Protein AF-A0A0Q4WTF7-F1 (afdb_monomer_lite)

Radius of gyration: 23.77 Å; chains: 1; bounding box: 65×45×71 Å

pLDDT: mean 79.52, std 13.63, range [39.44, 95.31]

Sequence (144 aa):
MGRSDRESPHRRVERVPFQRVLRAHLHGLDALRTRGLLWQSLVHLLLRAGVQRPQGRPYSADYLRVCANRLQFAPVDGRISAPALPWRWDGGPAQILSRATDQTGYVQPARATLVSVRGTQSFYHNNAMFGWAVAADGGVSHAG

Foldseek 3Di:
DDDDDPPDPPPPPPDDPPLVVCLVCLVVVVVVVVVPDALVNVQVVCVVVVNDDPVSHTDDSVRSVQSSLCSVQPDDPPDDRDHDDDDDDPLAKDKDKDWDADPVRDIQAAPVVCCVVPNPPCPDPNSHIWMWIQHSVRDIDTDD

Secondary structure (DSSP, 8-state):
-----------------HHHHHHHHHHHHHHHHHTT--HHHHHHHHHHTT---TTSPPPPHHHHHHHHHHHHT---TTS-----------SS-EEEE---B-TT-PBPPPHHHHHHHH-S---SS-----EEEE-TTS-EEEE-

Structure (mmCIF, N/CA/C/O backbone):
data_AF-A0A0Q4WTF7-F1
#
_entry.id   AF-A0A0Q4WTF7-F1
#
loop_
_atom_site.group_PDB
_atom_site.id
_atom_site.type_symbol
_atom_site.label_atom_id
_atom_site.label_alt_id
_atom_site.label_comp_id
_atom_site.label_asym_id
_atom_site.label_entity_id
_atom_site.label_seq_id
_atom_site.pdbx_PDB_ins_code
_atom_site.Cartn_x
_atom_site.Cartn_y
_atom_site.Cartn_z
_atom_site.occupancy
_atom_site.B_iso_or_equiv
_atom_site.auth_seq_id
_atom_site.auth_comp_id
_atom_site.auth_asym_id
_atom_site.auth_atom_id
_atom_site.pdbx_PDB_model_num
ATOM 1 N N . MET A 1 1 ? 43.667 -30.554 -45.332 1.00 40.78 1 MET A N 1
ATOM 2 C CA . MET A 1 1 ? 44.036 -29.205 -44.849 1.00 40.78 1 MET A CA 1
ATOM 3 C C . M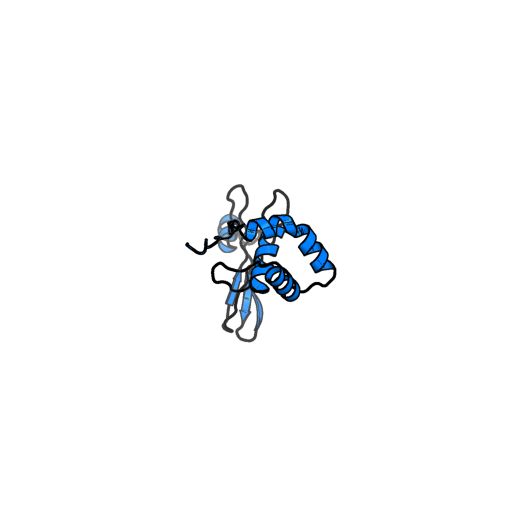ET A 1 1 ? 42.761 -28.546 -44.330 1.00 40.78 1 MET A C 1
ATOM 5 O O . MET A 1 1 ? 41.919 -28.158 -45.130 1.00 40.78 1 MET A O 1
ATOM 9 N N . GLY A 1 2 ? 42.533 -28.606 -43.015 1.00 39.44 2 GLY A N 1
ATOM 10 C CA . GLY A 1 2 ? 41.254 -28.261 -42.383 1.00 39.44 2 GLY A CA 1
ATOM 11 C C . GLY A 1 2 ? 40.983 -26.758 -42.363 1.00 39.44 2 GLY A C 1
ATOM 12 O O . GLY A 1 2 ? 41.886 -25.962 -42.108 1.00 39.44 2 GLY A O 1
ATOM 13 N N . ARG A 1 3 ? 39.731 -26.371 -42.623 1.00 42.38 3 ARG A N 1
ATOM 14 C CA . ARG A 1 3 ? 39.241 -25.029 -42.302 1.00 42.38 3 ARG A CA 1
ATOM 15 C C . ARG A 1 3 ? 39.134 -24.948 -40.781 1.00 42.38 3 ARG A C 1
ATOM 17 O O . ARG A 1 3 ? 38.364 -25.680 -40.177 1.00 42.38 3 ARG A O 1
ATOM 24 N N . SER A 1 4 ? 39.980 -24.118 -40.183 1.00 41.81 4 SER A N 1
ATOM 25 C CA . SER A 1 4 ? 39.921 -23.776 -38.766 1.00 41.81 4 SER A CA 1
ATOM 26 C C . SER A 1 4 ? 38.669 -22.934 -38.534 1.00 41.81 4 SER A C 1
ATOM 28 O O . SER A 1 4 ? 38.632 -21.755 -38.893 1.00 41.81 4 SER A O 1
ATOM 30 N N . ASP A 1 5 ? 37.650 -23.568 -37.959 1.00 41.66 5 ASP A N 1
ATOM 31 C CA . ASP A 1 5 ? 36.542 -22.891 -37.299 1.00 41.66 5 ASP A CA 1
ATOM 32 C C . ASP A 1 5 ? 37.124 -22.041 -36.168 1.00 41.66 5 ASP A C 1
ATOM 34 O O . ASP A 1 5 ? 37.563 -22.540 -35.132 1.00 41.66 5 ASP A O 1
ATOM 38 N N . ARG A 1 6 ? 37.193 -20.727 -36.394 1.00 43.00 6 ARG A N 1
ATOM 39 C CA . ARG A 1 6 ? 37.470 -19.768 -35.328 1.00 43.00 6 ARG A CA 1
ATOM 40 C C . ARG A 1 6 ? 36.184 -19.586 -34.531 1.00 43.00 6 ARG A C 1
ATOM 42 O O . ARG A 1 6 ? 35.386 -18.698 -34.831 1.00 43.00 6 ARG A O 1
ATOM 49 N N . GLU A 1 7 ? 35.991 -20.427 -33.520 1.00 41.34 7 GLU A N 1
ATOM 50 C CA . GLU A 1 7 ? 35.057 -20.139 -32.433 1.00 41.34 7 GLU A CA 1
ATOM 51 C C . GLU A 1 7 ? 35.399 -18.763 -31.850 1.00 41.34 7 GLU A C 1
ATOM 53 O O . GLU A 1 7 ? 36.478 -18.525 -31.304 1.00 41.34 7 GLU A O 1
ATOM 58 N N . SER A 1 8 ? 34.479 -17.820 -32.030 1.00 44.12 8 SER A N 1
ATOM 59 C CA . SER A 1 8 ? 34.572 -16.498 -31.425 1.00 44.12 8 SER A CA 1
ATOM 60 C C . SER A 1 8 ? 34.241 -16.624 -29.935 1.00 44.12 8 SER A C 1
ATOM 62 O O . SER A 1 8 ? 33.224 -17.236 -29.601 1.00 44.12 8 SER A O 1
ATOM 64 N N . PRO A 1 9 ? 35.035 -16.049 -29.013 1.00 43.69 9 PRO A N 1
ATOM 65 C CA . PRO A 1 9 ? 34.753 -16.160 -27.594 1.00 43.69 9 PRO A CA 1
ATOM 66 C C . PRO A 1 9 ? 33.541 -15.282 -27.287 1.00 43.69 9 PRO A C 1
ATOM 68 O O . PRO A 1 9 ? 33.642 -14.062 -27.142 1.00 43.69 9 PRO A O 1
ATOM 71 N N . HIS A 1 10 ? 32.364 -15.898 -27.202 1.00 45.47 10 HIS A N 1
ATOM 72 C CA . HIS A 1 10 ? 31.191 -15.252 -26.639 1.00 45.47 10 HIS A CA 1
ATOM 73 C C . HIS A 1 10 ? 31.531 -14.858 -25.200 1.00 45.47 10 HIS A C 1
ATOM 75 O O . HIS A 1 10 ? 31.529 -15.693 -24.295 1.00 45.47 10 HIS A O 1
ATOM 81 N N . ARG A 1 11 ? 31.863 -13.577 -24.988 1.00 47.72 11 ARG A N 1
ATOM 82 C CA . ARG A 1 11 ? 31.984 -12.968 -23.661 1.00 47.72 11 ARG A CA 1
ATOM 83 C C . ARG A 1 11 ? 30.722 -13.350 -22.902 1.00 47.72 11 ARG A C 1
ATOM 85 O O . ARG A 1 11 ? 29.636 -12.902 -23.263 1.00 47.72 11 ARG A O 1
ATOM 92 N N . ARG A 1 12 ? 30.851 -14.225 -21.904 1.00 42.88 12 ARG A N 1
ATOM 93 C CA . ARG A 1 12 ? 29.735 -14.661 -21.065 1.00 42.88 12 ARG A CA 1
ATOM 94 C C . ARG A 1 12 ? 29.203 -13.415 -20.366 1.00 42.88 12 ARG A C 1
ATOM 96 O O . ARG A 1 12 ? 29.781 -12.968 -19.381 1.00 42.88 12 ARG A O 1
ATOM 103 N N . VAL A 1 13 ? 28.170 -12.796 -20.935 1.00 58.00 13 VAL A N 1
ATOM 104 C CA . VAL A 1 13 ? 27.524 -11.627 -20.340 1.00 58.00 13 VAL A CA 1
ATOM 105 C C . VAL A 1 13 ? 26.889 -12.125 -19.054 1.00 58.00 13 VAL A C 1
ATOM 107 O O . VAL A 1 13 ? 25.895 -12.855 -19.075 1.00 58.00 13 VAL A O 1
ATOM 110 N N . GLU A 1 14 ? 27.525 -11.806 -17.932 1.00 65.50 14 GLU A N 1
ATOM 111 C CA . GLU A 1 14 ? 27.002 -12.130 -16.619 1.00 65.50 14 GLU A CA 1
ATOM 112 C C . GLU A 1 14 ? 25.636 -11.455 -16.479 1.00 65.50 14 GLU A C 1
ATOM 114 O O . GLU A 1 14 ? 25.489 -10.241 -16.648 1.00 65.50 14 GLU A O 1
ATOM 119 N N . ARG A 1 15 ? 24.597 -12.258 -16.238 1.00 67.00 15 ARG A N 1
ATOM 120 C CA . ARG A 1 15 ? 23.244 -11.735 -16.064 1.00 67.00 15 ARG A CA 1
ATOM 121 C C . ARG A 1 15 ? 23.182 -11.007 -14.726 1.00 67.00 15 ARG A C 1
ATOM 123 O O . ARG A 1 15 ? 23.072 -11.638 -13.680 1.00 67.00 15 ARG A O 1
ATOM 130 N N . VAL A 1 16 ? 23.223 -9.678 -14.757 1.00 72.69 16 VAL A N 1
ATOM 131 C CA . VAL A 1 16 ? 23.040 -8.859 -13.555 1.00 72.69 16 VAL A CA 1
ATOM 132 C C . VAL A 1 16 ? 21.571 -8.935 -13.109 1.00 72.69 16 VAL A C 1
ATOM 134 O O . VAL A 1 16 ? 20.675 -8.710 -13.930 1.00 72.69 16 VAL A O 1
ATOM 137 N N . PRO A 1 17 ? 21.277 -9.218 -11.825 1.00 78.38 17 PRO A N 1
ATOM 138 C CA . PRO A 1 17 ? 19.907 -9.235 -11.326 1.00 78.38 17 PRO A CA 1
ATOM 139 C C . PRO A 1 17 ? 19.208 -7.892 -11.543 1.00 78.38 17 PRO A C 1
ATOM 141 O O . PRO A 1 17 ? 19.715 -6.839 -11.153 1.00 78.38 17 PRO A O 1
ATOM 144 N N . PHE A 1 18 ? 18.002 -7.934 -12.107 1.00 71.50 18 PHE A N 1
ATOM 145 C CA . PHE A 1 18 ? 17.229 -6.743 -12.466 1.00 71.50 18 PHE A CA 1
ATOM 146 C C . PHE A 1 18 ? 17.044 -5.758 -11.294 1.00 71.50 18 PHE A C 1
ATOM 148 O O . PHE A 1 18 ? 17.175 -4.549 -11.469 1.00 71.50 18 PHE A O 1
ATOM 155 N N . GLN A 1 19 ? 16.834 -6.260 -10.072 1.00 70.69 19 GLN A N 1
ATOM 156 C CA . GLN A 1 19 ? 16.710 -5.417 -8.875 1.00 70.69 19 GLN A CA 1
ATOM 157 C C . GLN A 1 19 ? 17.989 -4.640 -8.536 1.00 70.69 19 GLN A C 1
ATOM 159 O O . GLN A 1 19 ? 17.905 -3.521 -8.033 1.00 70.69 19 GLN A O 1
ATOM 164 N N . ARG A 1 20 ? 19.169 -5.208 -8.819 1.00 74.19 20 ARG A N 1
ATOM 165 C CA . ARG A 1 20 ? 20.461 -4.549 -8.585 1.00 74.19 20 ARG A CA 1
ATOM 166 C C . ARG A 1 20 ? 20.647 -3.374 -9.542 1.00 74.19 20 ARG A C 1
ATOM 168 O O . ARG A 1 20 ? 21.044 -2.299 -9.104 1.00 74.19 20 ARG A O 1
ATOM 175 N N . VAL A 1 21 ? 20.284 -3.566 -10.812 1.00 73.69 21 VAL A N 1
ATOM 176 C CA . VAL A 1 21 ? 20.280 -2.504 -11.833 1.00 73.69 21 VAL A CA 1
ATOM 177 C C . VAL A 1 21 ? 19.283 -1.411 -11.457 1.00 73.69 21 VAL A C 1
ATOM 179 O O . VAL A 1 21 ? 19.633 -0.236 -11.426 1.00 73.69 21 VAL A O 1
ATOM 182 N N . LEU A 1 22 ? 18.053 -1.789 -11.097 1.00 76.12 22 LEU A N 1
ATOM 183 C CA . LEU A 1 22 ? 17.018 -0.825 -10.735 1.00 76.12 22 LEU A CA 1
ATOM 184 C C . LEU A 1 22 ? 17.431 0.025 -9.527 1.00 76.12 22 LEU A C 1
ATOM 186 O O . LEU A 1 22 ? 17.262 1.239 -9.556 1.00 76.12 22 LEU A O 1
ATOM 190 N N . ARG A 1 23 ? 18.040 -0.590 -8.503 1.00 76.25 23 ARG A N 1
ATOM 191 C CA . ARG A 1 23 ? 18.537 0.123 -7.319 1.00 76.25 23 ARG A CA 1
ATOM 192 C C . ARG A 1 23 ? 19.604 1.161 -7.664 1.00 76.25 23 ARG A C 1
ATOM 194 O O . ARG A 1 23 ? 19.525 2.282 -7.178 1.00 76.25 23 ARG A O 1
ATOM 201 N N . ALA A 1 24 ? 20.568 0.799 -8.509 1.00 74.56 24 ALA A N 1
ATOM 202 C CA . ALA A 1 24 ? 21.656 1.693 -8.905 1.00 74.56 24 ALA A CA 1
ATOM 203 C C . ALA A 1 24 ? 21.172 2.923 -9.696 1.00 74.56 24 ALA A C 1
ATOM 205 O O . ALA A 1 24 ? 21.834 3.956 -9.691 1.00 74.56 24 ALA A O 1
ATOM 206 N N . HIS A 1 25 ? 20.014 2.827 -10.358 1.00 72.12 25 HIS A N 1
ATOM 207 C CA . HIS A 1 25 ? 19.505 3.866 -11.255 1.00 72.12 25 HIS A CA 1
ATOM 208 C C . HIS A 1 25 ? 18.217 4.550 -10.774 1.00 72.12 25 HIS A C 1
ATOM 210 O O . HIS A 1 25 ? 17.685 5.393 -11.495 1.00 72.12 25 HIS A O 1
ATOM 216 N N . LEU A 1 26 ? 17.727 4.243 -9.567 1.00 74.19 26 LEU A N 1
ATOM 217 C CA . LEU A 1 26 ? 16.489 4.807 -9.003 1.00 74.19 26 LEU A CA 1
ATOM 218 C C . LEU A 1 26 ? 16.425 6.329 -9.079 1.00 74.19 26 LEU A C 1
ATOM 220 O O . LEU A 1 26 ? 15.428 6.858 -9.551 1.00 74.19 26 LEU A O 1
ATOM 224 N N . HIS A 1 27 ? 17.489 7.026 -8.673 1.00 74.56 27 HIS A N 1
ATOM 225 C CA . HIS A 1 27 ? 17.519 8.491 -8.680 1.00 74.56 27 HIS A CA 1
ATOM 226 C C . HIS A 1 27 ? 17.390 9.077 -10.092 1.00 74.56 27 HIS A C 1
ATOM 228 O O . HIS A 1 27 ? 16.658 10.041 -10.301 1.00 74.56 27 HIS A O 1
ATOM 234 N N . GLY A 1 28 ? 18.058 8.473 -11.078 1.00 76.56 28 GLY A N 1
ATOM 235 C CA . GLY A 1 28 ? 17.946 8.895 -12.475 1.00 76.56 28 GLY A CA 1
ATOM 236 C C . GLY A 1 28 ? 16.565 8.597 -13.059 1.00 76.56 28 GLY A C 1
ATOM 237 O O . GLY A 1 28 ? 16.006 9.417 -13.785 1.00 76.56 28 GLY A O 1
ATOM 238 N N . LEU A 1 29 ? 15.984 7.447 -12.709 1.00 75.69 29 LEU A N 1
ATOM 239 C CA . LEU A 1 29 ? 14.633 7.075 -13.123 1.00 75.69 29 LEU A CA 1
ATOM 240 C C . LEU A 1 29 ? 13.589 8.023 -12.528 1.00 75.69 29 LEU A C 1
ATOM 242 O O . LEU A 1 29 ? 12.735 8.503 -13.265 1.00 75.69 29 LEU A O 1
ATOM 246 N N . ASP 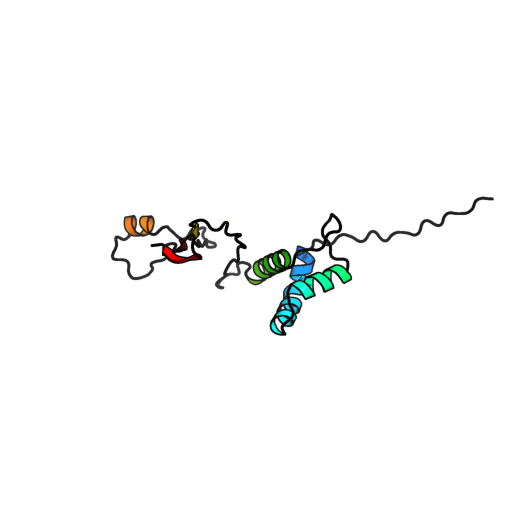A 1 30 ? 13.686 8.336 -11.237 1.00 75.62 30 ASP A N 1
ATOM 247 C CA . ASP A 1 30 ? 12.796 9.274 -10.547 1.00 75.62 30 ASP A CA 1
ATOM 248 C C . ASP A 1 30 ? 12.880 10.682 -11.163 1.00 75.62 30 ASP A C 1
ATOM 250 O O . ASP A 1 30 ? 11.859 11.266 -11.525 1.00 75.62 30 ASP A O 1
ATOM 254 N N . ALA A 1 31 ? 14.092 11.175 -11.445 1.00 81.12 31 ALA A N 1
ATOM 255 C CA . ALA A 1 31 ? 14.292 12.453 -12.131 1.00 81.12 31 ALA A CA 1
ATOM 256 C C . ALA A 1 31 ? 13.649 12.490 -13.532 1.00 81.12 31 ALA A C 1
ATOM 258 O O . ALA A 1 31 ? 13.037 13.489 -13.914 1.00 81.12 31 ALA A O 1
ATOM 259 N N . LEU A 1 32 ? 13.749 11.402 -14.303 1.00 81.31 32 LEU A N 1
ATOM 260 C CA . LEU A 1 32 ? 13.088 11.291 -15.608 1.00 81.31 32 LEU A CA 1
ATOM 261 C C . LEU A 1 32 ? 11.561 11.236 -15.474 1.00 81.31 32 LEU A C 1
ATOM 263 O O . LEU A 1 32 ? 10.848 11.818 -16.295 1.00 81.31 32 LEU A O 1
ATOM 267 N N . ARG A 1 33 ? 11.045 10.577 -14.431 1.00 86.69 33 ARG A N 1
ATOM 268 C CA . ARG A 1 33 ? 9.605 10.507 -14.153 1.00 86.69 33 ARG A CA 1
ATOM 269 C C . ARG A 1 33 ? 9.014 11.865 -13.804 1.00 86.69 33 ARG A C 1
ATOM 271 O O . ARG A 1 33 ? 7.966 12.208 -14.344 1.00 86.69 33 ARG A O 1
ATOM 278 N N . THR A 1 34 ? 9.702 12.650 -12.982 1.00 82.44 34 THR A N 1
ATOM 279 C CA . THR A 1 34 ? 9.282 14.013 -12.614 1.00 82.44 34 THR A CA 1
ATOM 280 C C . THR A 1 34 ? 9.241 14.951 -13.825 1.00 82.44 34 THR A C 1
ATOM 282 O O . THR A 1 34 ? 8.477 15.909 -13.845 1.00 82.44 34 THR A O 1
ATOM 285 N N . ARG A 1 35 ? 9.993 14.637 -14.887 1.00 87.19 35 ARG A N 1
ATOM 286 C CA . ARG A 1 35 ? 9.989 15.366 -16.169 1.00 87.19 35 ARG A CA 1
ATOM 287 C C . ARG A 1 35 ? 8.972 14.823 -17.185 1.00 87.19 35 ARG A C 1
ATOM 289 O O . ARG A 1 35 ? 9.025 15.198 -18.351 1.00 87.19 35 ARG A O 1
ATOM 296 N N . GLY A 1 36 ? 8.058 13.947 -16.759 1.00 86.62 36 GLY A N 1
ATOM 297 C CA . GLY A 1 36 ? 6.941 13.456 -17.573 1.00 86.62 36 GLY A CA 1
ATOM 298 C C . GLY A 1 36 ? 7.185 12.129 -18.295 1.00 86.62 36 GLY A C 1
ATOM 299 O O . GLY A 1 36 ? 6.347 11.707 -19.092 1.00 86.62 36 GLY A O 1
ATOM 300 N N . LEU A 1 37 ? 8.296 11.429 -18.033 1.00 85.06 37 LEU A N 1
ATOM 301 C CA . LEU A 1 37 ? 8.552 10.146 -18.687 1.00 85.06 37 LEU A CA 1
ATOM 302 C C . LEU A 1 37 ? 7.595 9.050 -18.178 1.00 85.06 37 LEU A C 1
ATOM 304 O O . LEU A 1 37 ? 7.522 8.723 -16.986 1.00 85.06 37 LEU A O 1
ATOM 308 N N . LEU A 1 38 ? 6.873 8.431 -19.111 1.00 89.31 38 LEU A N 1
ATOM 309 C CA . LEU A 1 38 ? 5.944 7.343 -18.816 1.00 89.31 38 LEU A CA 1
ATOM 310 C C . LEU A 1 38 ? 6.688 6.042 -18.478 1.00 89.31 38 LEU A C 1
ATOM 312 O O . LEU A 1 38 ? 7.767 5.757 -18.999 1.00 89.31 38 LEU A O 1
ATOM 316 N N . TRP A 1 39 ? 6.067 5.197 -17.649 1.00 86.00 39 TRP A N 1
ATOM 317 C CA . TRP A 1 39 ? 6.591 3.859 -17.340 1.00 86.00 39 TRP A CA 1
ATOM 318 C C . TRP A 1 39 ? 6.764 2.996 -18.594 1.00 86.00 39 TRP A C 1
ATOM 320 O O . TRP A 1 39 ? 7.710 2.220 -18.680 1.00 86.00 39 TRP A O 1
ATOM 330 N N . GLN A 1 40 ? 5.884 3.156 -19.583 1.00 88.81 40 GLN A N 1
ATOM 331 C CA . GLN A 1 40 ? 5.962 2.434 -20.852 1.00 88.81 40 GLN A CA 1
ATOM 332 C C . GLN A 1 40 ? 7.193 2.851 -21.677 1.00 88.81 40 GLN A C 1
ATOM 334 O O . GLN A 1 40 ? 7.893 1.993 -22.211 1.00 88.81 40 GLN A O 1
ATOM 339 N N . SER A 1 41 ? 7.555 4.136 -21.665 1.00 88.38 41 SER A N 1
ATOM 340 C CA . SER A 1 41 ? 8.787 4.627 -22.290 1.00 88.38 41 SER A CA 1
ATOM 341 C C . SER A 1 41 ? 10.041 4.044 -21.627 1.00 88.38 41 SER A C 1
ATOM 343 O O . SER A 1 41 ? 10.996 3.686 -22.314 1.00 88.38 41 SER A O 1
ATOM 345 N N . LEU A 1 42 ? 10.028 3.874 -20.300 1.00 83.88 42 LEU A N 1
ATOM 346 C CA . LEU A 1 42 ? 11.110 3.204 -19.569 1.00 83.88 42 LEU A CA 1
ATOM 347 C C . LEU A 1 42 ? 11.227 1.715 -19.923 1.00 83.88 42 LEU A C 1
ATOM 349 O O . LEU A 1 42 ? 12.344 1.228 -20.089 1.00 83.88 42 LEU A O 1
ATOM 353 N N . VAL A 1 43 ? 10.106 1.001 -20.099 1.00 87.12 43 VAL A N 1
ATOM 354 C CA . VAL A 1 43 ? 10.120 -0.389 -20.601 1.00 87.12 43 VAL A CA 1
ATOM 355 C C . VAL A 1 43 ? 10.833 -0.461 -21.950 1.00 87.12 43 VAL A C 1
ATOM 357 O O . VAL A 1 43 ? 11.694 -1.317 -22.136 1.00 87.12 43 VAL A O 1
ATOM 360 N N . HIS A 1 44 ? 10.510 0.443 -22.879 1.00 86.56 44 HIS A N 1
ATOM 361 C CA . HIS A 1 44 ? 11.132 0.460 -24.204 1.00 86.56 44 HIS A CA 1
ATOM 362 C C . HIS A 1 44 ? 12.634 0.746 -24.152 1.00 86.56 44 HIS A C 1
ATOM 364 O O . HIS A 1 44 ? 13.399 0.091 -24.857 1.00 86.56 44 HIS A O 1
ATOM 370 N N . LEU A 1 45 ? 13.070 1.685 -23.307 1.00 84.56 45 LEU A N 1
ATOM 371 C CA . LEU A 1 45 ? 14.494 1.978 -23.118 1.00 84.56 45 LEU A CA 1
ATOM 372 C C . LEU A 1 45 ? 15.248 0.771 -22.551 1.00 84.56 45 LEU A C 1
ATOM 374 O O . LEU A 1 45 ? 16.295 0.401 -23.077 1.00 84.56 45 LEU A O 1
ATOM 378 N N . LEU A 1 46 ? 14.691 0.120 -21.527 1.00 83.06 46 LEU A N 1
ATOM 379 C CA . LEU A 1 46 ? 15.269 -1.087 -20.935 1.00 83.06 46 LEU A CA 1
ATOM 380 C C . LEU A 1 46 ? 15.341 -2.235 -21.948 1.00 83.06 46 LEU A C 1
ATOM 382 O O . LEU A 1 46 ? 16.371 -2.898 -22.045 1.00 83.06 46 LEU A O 1
ATOM 386 N N . LEU A 1 47 ? 14.291 -2.426 -22.750 1.00 83.88 47 LEU A N 1
ATOM 387 C CA . LEU A 1 47 ? 14.273 -3.433 -23.808 1.00 83.88 47 LEU A CA 1
ATOM 388 C C . LEU A 1 47 ? 15.345 -3.159 -24.874 1.00 83.88 47 LEU A C 1
ATOM 390 O O . LEU A 1 47 ? 16.073 -4.076 -25.245 1.00 83.88 47 LEU A O 1
ATOM 394 N N . ARG A 1 48 ? 15.499 -1.902 -25.320 1.00 82.94 48 ARG A N 1
ATOM 395 C CA . ARG A 1 48 ? 16.573 -1.496 -26.250 1.00 82.94 48 ARG A CA 1
ATOM 396 C C . ARG A 1 48 ? 17.969 -1.706 -25.663 1.00 82.94 48 ARG A C 1
ATOM 398 O O . ARG A 1 48 ? 18.890 -2.022 -26.404 1.00 82.94 48 ARG A O 1
ATOM 405 N N . ALA A 1 49 ? 18.116 -1.574 -24.346 1.00 80.00 49 ALA A N 1
ATOM 406 C CA . ALA A 1 49 ? 19.351 -1.869 -23.623 1.00 80.00 49 ALA A CA 1
ATOM 407 C C . ALA A 1 49 ? 19.575 -3.377 -23.364 1.00 80.00 49 ALA A C 1
ATOM 409 O O . ALA A 1 49 ? 20.545 -3.748 -22.707 1.00 80.00 49 ALA A O 1
ATOM 410 N N . GLY A 1 50 ? 18.687 -4.257 -23.847 1.00 79.19 50 GLY A N 1
ATOM 411 C CA . GLY A 1 50 ? 18.792 -5.711 -23.683 1.00 79.19 50 GLY A CA 1
ATOM 412 C C . GLY A 1 50 ? 18.306 -6.241 -22.329 1.00 79.19 50 GLY A C 1
ATOM 413 O O . GLY A 1 50 ? 18.497 -7.421 -22.027 1.00 79.19 50 GLY A O 1
ATOM 414 N N . VAL A 1 51 ? 17.662 -5.403 -21.508 1.00 81.56 51 VAL A N 1
ATOM 415 C CA . VAL A 1 51 ? 17.091 -5.804 -20.217 1.00 81.56 51 VAL A CA 1
ATOM 416 C C . VAL A 1 51 ? 15.765 -6.519 -20.448 1.00 81.56 51 VAL A C 1
ATOM 418 O O . VAL A 1 51 ? 14.758 -5.931 -20.839 1.00 81.56 51 VAL A O 1
ATOM 421 N N . GLN A 1 52 ? 15.759 -7.811 -20.148 1.00 81.31 52 GLN A N 1
ATOM 422 C CA . GLN A 1 52 ? 14.622 -8.697 -20.367 1.00 81.31 52 GLN A CA 1
ATOM 423 C C . GLN A 1 52 ? 14.515 -9.734 -19.249 1.00 81.31 52 GLN A C 1
ATOM 425 O O . GLN A 1 52 ? 15.452 -9.965 -18.478 1.00 81.31 52 GLN A O 1
ATOM 430 N N . ARG A 1 53 ? 13.343 -10.356 -19.139 1.00 82.19 53 ARG A N 1
ATOM 431 C CA . ARG A 1 53 ? 13.119 -11.507 -18.259 1.00 82.19 53 ARG A CA 1
ATOM 432 C C . ARG A 1 53 ? 13.932 -12.709 -18.756 1.00 82.19 53 ARG A C 1
ATOM 434 O O . ARG A 1 53 ? 14.289 -12.756 -19.934 1.00 82.19 53 ARG A O 1
ATOM 441 N N . PRO A 1 54 ? 14.165 -13.731 -17.912 1.00 76.56 54 PRO A N 1
ATOM 442 C CA . PRO A 1 54 ? 14.882 -14.935 -18.323 1.00 76.56 54 PRO A CA 1
ATOM 443 C C . PRO A 1 54 ? 14.326 -15.609 -19.584 1.00 76.56 54 PRO A C 1
ATOM 445 O O . PRO A 1 54 ? 15.114 -16.160 -20.345 1.00 76.56 54 PRO A O 1
ATOM 448 N N . GLN A 1 55 ? 13.011 -15.504 -19.827 1.00 78.06 55 GLN A N 1
ATOM 449 C CA . GLN A 1 55 ? 12.323 -16.048 -21.006 1.00 78.06 55 GLN A CA 1
ATOM 450 C C . GLN A 1 55 ? 12.379 -15.143 -22.259 1.00 78.06 55 GLN A C 1
ATOM 452 O O . GLN A 1 55 ? 11.611 -15.356 -23.191 1.00 78.06 55 GLN A O 1
ATOM 457 N N . GLY A 1 56 ? 13.199 -14.088 -22.270 1.00 78.88 56 GLY A N 1
ATOM 458 C CA . GLY A 1 56 ? 13.324 -13.171 -23.413 1.00 78.88 56 GLY A CA 1
ATOM 459 C C . GLY A 1 56 ? 12.170 -12.172 -23.579 1.00 78.88 56 GLY A C 1
ATOM 460 O O . GLY A 1 56 ? 12.050 -11.506 -24.601 1.00 78.88 56 GLY A O 1
ATOM 461 N N . ARG A 1 57 ? 11.282 -12.068 -22.583 1.00 83.12 57 ARG A N 1
ATOM 462 C CA . ARG A 1 57 ? 10.136 -11.145 -22.603 1.00 83.12 57 ARG A CA 1
ATOM 463 C C . ARG A 1 57 ? 10.467 -9.825 -21.897 1.00 83.12 57 ARG A C 1
ATOM 465 O O . ARG A 1 57 ? 11.173 -9.856 -20.885 1.00 83.12 57 ARG A O 1
ATOM 472 N N . PRO A 1 58 ? 9.912 -8.681 -22.336 1.00 84.38 58 PRO A N 1
ATOM 473 C CA . PRO A 1 58 ? 10.064 -7.424 -21.613 1.00 84.38 58 PRO A CA 1
ATOM 474 C C . PRO A 1 58 ? 9.390 -7.470 -20.230 1.00 84.38 58 PRO A C 1
ATOM 476 O O . PRO A 1 58 ? 8.466 -8.248 -19.954 1.00 84.38 58 PRO A O 1
ATOM 479 N N . TYR A 1 59 ? 9.851 -6.607 -19.328 1.00 85.38 59 TYR A N 1
ATOM 480 C CA . TYR A 1 59 ? 9.116 -6.299 -18.102 1.00 85.38 59 TYR A CA 1
ATOM 481 C C . TYR A 1 59 ? 7.878 -5.458 -18.438 1.00 85.38 59 TYR A C 1
ATOM 483 O O . TYR A 1 59 ? 7.910 -4.663 -19.371 1.00 85.38 59 TYR A O 1
ATOM 491 N N . SER A 1 60 ? 6.776 -5.630 -17.703 1.00 86.88 60 SER A N 1
ATOM 492 C CA . SER A 1 60 ? 5.598 -4.776 -17.902 1.00 86.88 60 SER A CA 1
ATOM 493 C C . SER A 1 60 ? 5.797 -3.433 -17.201 1.00 86.88 60 SER A C 1
ATOM 495 O O . SER A 1 60 ? 6.505 -3.356 -16.196 1.00 86.88 60 SER A O 1
ATOM 497 N N . ALA A 1 61 ? 5.142 -2.383 -17.699 1.00 85.50 61 ALA A N 1
ATOM 498 C CA . ALA A 1 61 ? 5.184 -1.054 -17.087 1.00 85.50 61 ALA A CA 1
ATOM 499 C C . ALA A 1 61 ? 4.720 -1.090 -15.620 1.00 85.50 61 ALA A C 1
ATOM 501 O O . ALA A 1 61 ? 5.375 -0.520 -14.749 1.00 85.50 61 ALA A O 1
ATOM 502 N N . ASP A 1 62 ? 3.657 -1.844 -15.332 1.00 83.31 62 ASP A N 1
ATOM 503 C CA . ASP A 1 62 ? 3.172 -2.056 -13.966 1.00 83.31 62 ASP A CA 1
ATOM 504 C C . ASP A 1 62 ? 4.197 -2.759 -13.081 1.00 83.31 62 ASP A C 1
ATOM 506 O O . ASP A 1 62 ? 4.396 -2.361 -11.936 1.00 83.31 62 ASP A O 1
ATOM 510 N N . TYR A 1 63 ? 4.889 -3.771 -13.609 1.00 83.06 63 TYR A N 1
ATOM 511 C CA . TYR A 1 63 ? 5.934 -4.462 -12.862 1.00 83.06 63 TYR A CA 1
ATOM 512 C C . TYR A 1 63 ? 7.098 -3.519 -12.530 1.00 83.06 63 TYR A C 1
ATOM 514 O O . TYR A 1 63 ? 7.557 -3.494 -11.389 1.00 83.06 63 TYR A O 1
ATOM 522 N N . LEU A 1 64 ? 7.536 -2.694 -13.491 1.00 83.38 64 LEU A N 1
ATOM 523 C CA . LEU A 1 64 ? 8.571 -1.682 -13.257 1.00 83.38 64 LEU A CA 1
ATOM 524 C C . LEU A 1 64 ? 8.148 -0.663 -12.197 1.00 83.38 64 LEU A C 1
ATOM 526 O O . LEU A 1 64 ? 8.925 -0.384 -11.284 1.00 83.38 64 LEU A O 1
ATOM 530 N N . ARG A 1 65 ? 6.910 -0.160 -12.284 1.00 83.62 65 ARG A N 1
ATOM 531 C CA . ARG A 1 65 ? 6.332 0.766 -11.302 1.00 83.62 65 ARG A CA 1
ATOM 532 C C . ARG A 1 65 ? 6.358 0.174 -9.897 1.00 83.62 65 ARG A C 1
ATOM 534 O O . ARG A 1 65 ? 6.786 0.834 -8.959 1.00 83.62 65 ARG A O 1
ATOM 541 N N . VAL A 1 66 ? 5.933 -1.080 -9.752 1.00 80.25 66 VAL A N 1
ATOM 542 C CA . VAL A 1 66 ? 5.900 -1.772 -8.455 1.00 80.25 66 VAL A CA 1
ATOM 543 C C . VAL A 1 66 ? 7.304 -1.938 -7.883 1.00 80.25 66 VAL A C 1
ATOM 545 O O . VAL A 1 66 ? 7.527 -1.652 -6.708 1.00 80.25 66 VAL A O 1
ATOM 548 N N . CYS A 1 67 ? 8.265 -2.376 -8.700 1.00 78.44 67 CYS A N 1
ATOM 549 C CA . CYS A 1 67 ? 9.641 -2.543 -8.246 1.00 78.44 67 CYS A CA 1
ATOM 550 C C . CYS A 1 67 ? 10.285 -1.211 -7.842 1.00 78.44 67 CYS A C 1
ATOM 552 O O . CYS A 1 67 ? 10.976 -1.166 -6.828 1.00 78.44 67 CYS A O 1
ATOM 554 N N . ALA A 1 68 ? 10.043 -0.139 -8.598 1.00 78.62 68 ALA A N 1
ATOM 555 C CA . ALA A 1 68 ? 10.566 1.183 -8.278 1.00 78.62 68 ALA A CA 1
ATOM 556 C C . ALA A 1 68 ? 9.947 1.740 -6.991 1.00 78.62 68 ALA A C 1
ATOM 558 O O . ALA A 1 68 ? 10.690 2.104 -6.084 1.00 78.62 68 ALA A O 1
ATOM 559 N N . ASN A 1 69 ? 8.616 1.694 -6.854 1.00 77.25 69 ASN A N 1
ATOM 560 C CA . ASN A 1 69 ? 7.926 2.135 -5.639 1.00 77.25 69 ASN A CA 1
ATOM 561 C C . ASN A 1 69 ? 8.421 1.370 -4.406 1.00 77.25 69 ASN A C 1
ATOM 563 O O . ASN A 1 69 ? 8.685 1.970 -3.372 1.00 77.25 69 ASN A O 1
ATOM 567 N N . ARG A 1 70 ? 8.614 0.049 -4.509 1.00 72.81 70 ARG A N 1
ATOM 568 C CA . ARG A 1 70 ? 9.129 -0.756 -3.389 1.00 72.81 70 ARG A CA 1
ATOM 569 C C . ARG A 1 70 ? 10.519 -0.313 -2.933 1.00 72.81 70 ARG A C 1
ATOM 571 O O . ARG A 1 70 ? 10.817 -0.403 -1.750 1.00 72.81 70 ARG A O 1
ATOM 578 N N . LEU A 1 71 ? 11.374 0.111 -3.861 1.00 74.44 71 LEU A N 1
ATOM 579 C CA . LEU A 1 71 ? 12.716 0.577 -3.521 1.00 74.44 71 LEU A CA 1
ATOM 580 C C . LEU A 1 71 ? 12.711 2.031 -3.027 1.00 74.44 71 LEU A C 1
ATOM 582 O O . LEU A 1 71 ? 13.484 2.359 -2.136 1.00 74.44 71 LEU A O 1
ATOM 586 N N . GLN A 1 72 ? 11.839 2.880 -3.576 1.00 72.19 72 GLN A N 1
ATOM 587 C CA . GLN A 1 72 ? 11.683 4.284 -3.180 1.00 72.19 72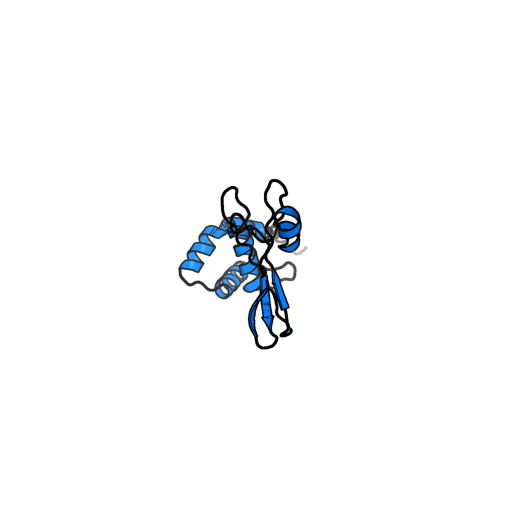 GLN A CA 1
ATOM 588 C C . GLN A 1 72 ? 11.044 4.436 -1.792 1.00 72.19 72 GLN A C 1
ATOM 590 O O . GLN A 1 72 ? 11.422 5.326 -1.038 1.00 72.19 72 GLN A O 1
ATOM 595 N N . PHE A 1 73 ? 10.116 3.542 -1.445 1.00 68.44 73 PHE A N 1
ATOM 596 C CA . PHE A 1 73 ? 9.444 3.480 -0.143 1.00 68.44 73 PHE A CA 1
ATOM 597 C C . PHE A 1 73 ? 9.928 2.291 0.694 1.00 68.44 73 PHE A C 1
ATOM 599 O O . PHE A 1 73 ? 9.158 1.709 1.460 1.00 68.44 73 PHE A O 1
ATOM 606 N N . ALA A 1 74 ? 11.189 1.885 0.518 1.00 70.06 74 ALA A N 1
ATOM 607 C CA . ALA A 1 74 ? 11.793 0.906 1.407 1.00 70.06 74 ALA A CA 1
ATOM 608 C C . ALA A 1 74 ? 11.783 1.462 2.846 1.00 70.06 74 ALA A C 1
ATOM 610 O O . ALA A 1 74 ? 12.022 2.660 3.012 1.00 70.06 74 ALA A O 1
ATOM 611 N N . PRO A 1 75 ? 11.517 0.631 3.870 1.00 68.56 75 PRO A N 1
ATOM 612 C CA . PRO A 1 75 ? 11.538 1.087 5.254 1.00 68.56 75 PRO A CA 1
ATOM 613 C C . PRO A 1 75 ? 12.898 1.706 5.589 1.00 68.56 75 PRO A C 1
ATOM 615 O O . PRO A 1 75 ? 13.930 1.054 5.435 1.00 68.56 75 PRO A O 1
ATOM 618 N N . VAL A 1 76 ? 12.884 2.964 6.025 1.00 70.75 76 VAL A N 1
ATOM 619 C CA . VAL A 1 76 ? 14.045 3.674 6.571 1.00 70.75 76 VAL A CA 1
ATOM 620 C C . VAL A 1 76 ? 13.628 4.280 7.903 1.00 70.75 76 VAL A C 1
ATOM 622 O O . VAL A 1 76 ? 12.555 4.884 7.997 1.00 70.75 76 VAL A O 1
ATOM 625 N N . ASP A 1 77 ? 14.474 4.123 8.915 1.00 75.88 77 ASP A N 1
ATOM 626 C CA . ASP A 1 77 ? 14.242 4.599 10.277 1.00 75.88 77 ASP A CA 1
ATOM 627 C C . ASP A 1 77 ? 13.822 6.072 10.285 1.00 75.88 77 ASP A C 1
ATOM 629 O O . ASP A 1 77 ? 14.428 6.927 9.633 1.00 75.88 77 ASP A O 1
ATOM 633 N N . GLY A 1 78 ? 12.739 6.367 11.005 1.00 69.88 78 GLY A N 1
ATOM 634 C CA . GLY A 1 78 ? 12.227 7.728 11.164 1.00 69.88 78 GLY A CA 1
ATOM 635 C C . GLY A 1 78 ? 11.498 8.320 9.949 1.00 69.88 78 GLY A C 1
ATOM 636 O O . GLY A 1 78 ? 11.109 9.485 10.006 1.00 69.88 78 GLY A O 1
ATOM 637 N N . ARG A 1 79 ? 11.267 7.565 8.861 1.00 75.81 79 ARG A N 1
ATOM 638 C CA . ARG A 1 79 ? 10.487 8.035 7.698 1.00 75.81 79 ARG A CA 1
ATOM 639 C C . ARG A 1 79 ? 9.206 7.232 7.497 1.00 75.81 79 ARG A C 1
ATOM 641 O O . ARG A 1 79 ? 9.215 6.003 7.459 1.00 75.81 79 ARG A O 1
ATOM 648 N N . ILE A 1 80 ? 8.101 7.944 7.263 1.00 70.81 80 ILE A N 1
ATOM 649 C CA . ILE A 1 80 ? 6.845 7.328 6.820 1.00 70.81 80 ILE A CA 1
ATOM 650 C C . ILE A 1 80 ? 7.089 6.671 5.460 1.00 70.81 80 ILE A C 1
ATOM 652 O O . ILE A 1 80 ? 7.481 7.333 4.497 1.00 70.81 80 ILE A O 1
ATOM 656 N N . SER A 1 81 ? 6.846 5.366 5.392 1.00 69.75 81 SER A N 1
ATOM 657 C CA . SER A 1 81 ? 6.955 4.572 4.171 1.00 69.75 81 SER A CA 1
ATOM 658 C C . SER A 1 81 ? 5.564 4.084 3.783 1.00 69.75 81 SER A C 1
ATOM 660 O O . SER A 1 81 ? 4.909 3.401 4.568 1.00 69.75 81 SER A O 1
ATOM 662 N N . ALA A 1 82 ? 5.096 4.450 2.589 1.00 69.75 82 ALA A N 1
ATOM 663 C CA . ALA A 1 82 ? 3.799 4.027 2.070 1.00 69.75 82 ALA A CA 1
ATOM 664 C C . ALA A 1 82 ? 3.995 2.869 1.073 1.00 69.75 82 ALA A C 1
ATOM 666 O O . ALA A 1 82 ? 4.432 3.103 -0.058 1.00 69.75 82 ALA A O 1
ATOM 667 N N . PRO A 1 83 ? 3.708 1.611 1.453 1.00 67.06 83 PRO A N 1
ATOM 668 C CA . PRO A 1 83 ? 3.822 0.497 0.526 1.00 67.06 83 PRO A CA 1
ATOM 669 C C . PRO A 1 83 ? 2.698 0.560 -0.516 1.00 67.06 83 PRO A C 1
ATOM 671 O O . PRO A 1 83 ? 1.519 0.625 -0.181 1.00 67.06 83 PRO A O 1
ATOM 674 N N . ALA A 1 84 ? 3.059 0.496 -1.798 1.00 71.56 84 ALA A N 1
ATOM 675 C CA . ALA A 1 84 ? 2.098 0.350 -2.886 1.00 71.56 84 ALA A CA 1
ATOM 676 C C . ALA A 1 84 ? 1.934 -1.134 -3.244 1.00 71.56 84 ALA A C 1
ATOM 678 O O . ALA A 1 84 ? 2.897 -1.780 -3.673 1.00 71.56 84 ALA A O 1
ATOM 679 N N . LEU A 1 85 ? 0.716 -1.665 -3.107 1.00 75.44 85 LEU A N 1
ATOM 680 C CA . LEU A 1 85 ? 0.365 -3.014 -3.546 1.00 75.44 85 LEU A CA 1
ATOM 681 C C . LEU A 1 85 ? -0.574 -2.922 -4.760 1.00 75.44 85 LEU A C 1
ATOM 683 O O . LEU A 1 85 ? -1.658 -2.355 -4.634 1.00 75.44 85 LEU A O 1
ATOM 687 N N . PRO A 1 86 ? -0.194 -3.441 -5.942 1.00 76.88 86 PRO A N 1
ATOM 688 C CA . PRO A 1 86 ? -1.128 -3.525 -7.052 1.00 76.88 86 PRO A CA 1
ATOM 689 C C . PRO A 1 86 ? -2.220 -4.535 -6.694 1.00 76.88 86 PRO A C 1
ATOM 691 O O . PRO A 1 86 ? -1.931 -5.684 -6.363 1.00 76.88 86 PRO A O 1
ATOM 694 N N . TRP A 1 87 ? -3.469 -4.107 -6.789 1.00 83.62 87 TRP A N 1
ATOM 695 C CA . TRP A 1 87 ? -4.631 -4.959 -6.600 1.00 83.62 87 TRP A CA 1
ATOM 696 C C . TRP A 1 87 ? -5.466 -4.929 -7.874 1.00 83.62 87 TRP A C 1
ATOM 698 O O . TRP A 1 87 ? -5.748 -3.861 -8.418 1.00 83.62 87 TRP A O 1
ATOM 708 N N . ARG A 1 88 ? -5.812 -6.113 -8.382 1.00 86.50 88 ARG A N 1
ATOM 709 C CA . ARG A 1 88 ? -6.758 -6.260 -9.484 1.00 86.50 88 ARG A CA 1
ATOM 710 C C . ARG A 1 88 ? -8.120 -6.530 -8.870 1.00 86.50 88 ARG A C 1
ATOM 712 O O . ARG A 1 88 ? -8.334 -7.608 -8.327 1.00 86.50 88 ARG A O 1
ATOM 719 N N . TRP A 1 89 ? -8.997 -5.543 -8.958 1.00 89.00 89 TRP A N 1
ATOM 720 C CA . TRP A 1 89 ? -10.374 -5.685 -8.527 1.00 89.00 89 TRP A CA 1
ATOM 721 C C . TRP A 1 89 ? -11.170 -6.500 -9.555 1.00 89.00 89 TRP A C 1
ATOM 723 O O . TRP A 1 89 ? -10.996 -6.318 -10.761 1.00 89.00 89 TRP A O 1
ATOM 733 N N . ASP A 1 90 ? -11.994 -7.428 -9.079 1.00 92.06 90 ASP A N 1
ATOM 734 C CA . ASP A 1 90 ? -12.836 -8.315 -9.888 1.00 92.06 90 ASP A CA 1
ATOM 735 C C . ASP A 1 90 ? -14.254 -7.761 -10.116 1.00 92.06 90 ASP A C 1
ATOM 737 O O . ASP A 1 90 ? -15.039 -8.378 -10.831 1.00 92.06 90 ASP A O 1
ATOM 741 N N . GLY A 1 91 ? -14.562 -6.587 -9.552 1.00 92.06 91 GLY A N 1
ATOM 742 C CA . GLY A 1 91 ? -15.865 -5.927 -9.650 1.00 92.06 91 GLY A CA 1
ATOM 743 C C . GLY A 1 91 ? -16.858 -6.322 -8.552 1.00 92.06 91 GLY A C 1
ATOM 744 O O . GLY A 1 91 ? -17.968 -5.798 -8.527 1.00 92.06 91 GLY A O 1
ATOM 745 N N . GLY A 1 92 ? -16.495 -7.226 -7.635 1.00 95.25 92 GLY A N 1
ATOM 746 C CA . GLY A 1 92 ? -17.328 -7.575 -6.481 1.00 95.25 92 GLY A CA 1
ATOM 747 C C . GLY A 1 92 ? -17.123 -6.632 -5.289 1.00 95.25 92 GLY A C 1
ATOM 748 O O . GLY A 1 92 ? -16.157 -5.878 -5.255 1.00 95.25 92 GLY A O 1
ATOM 749 N N . PRO A 1 93 ? -17.975 -6.658 -4.254 1.00 95.31 93 PRO A N 1
ATOM 750 C CA . PRO A 1 93 ? -17.695 -5.915 -3.029 1.00 95.31 93 PRO A CA 1
ATOM 751 C C . PRO A 1 93 ? -16.356 -6.336 -2.404 1.00 95.31 93 PRO A C 1
ATOM 753 O O . PRO A 1 93 ? -16.059 -7.527 -2.310 1.00 95.31 93 PRO A O 1
ATOM 756 N N . ALA A 1 94 ? -15.554 -5.374 -1.952 1.00 94.69 94 ALA A N 1
ATOM 757 C CA . ALA A 1 94 ? -14.238 -5.624 -1.368 1.00 94.69 94 ALA A CA 1
ATOM 758 C C . ALA A 1 94 ? -13.962 -4.710 -0.168 1.00 94.69 94 ALA A C 1
ATOM 760 O O . ALA A 1 94 ? -14.547 -3.639 -0.036 1.00 94.69 94 ALA A O 1
ATOM 761 N N . GLN A 1 95 ? -13.035 -5.115 0.700 1.00 92.62 95 GLN A N 1
ATOM 762 C CA . GLN A 1 95 ? -12.499 -4.257 1.757 1.00 92.62 95 GLN A CA 1
ATOM 763 C C . GLN A 1 95 ? -10.981 -4.169 1.645 1.00 92.62 95 GLN A C 1
ATOM 765 O O . GLN A 1 95 ? -10.292 -5.183 1.523 1.00 92.62 95 GLN A O 1
ATOM 770 N N . ILE A 1 96 ? -10.461 -2.947 1.711 1.00 90.88 96 ILE A N 1
ATOM 771 C CA . ILE A 1 96 ? -9.031 -2.654 1.681 1.00 90.88 96 ILE 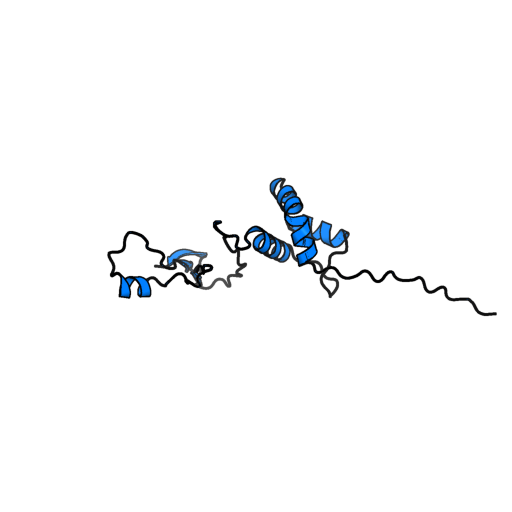A CA 1
ATOM 772 C C . ILE A 1 96 ? -8.625 -2.170 3.065 1.00 90.88 96 ILE A C 1
ATOM 774 O O . ILE A 1 96 ? -9.145 -1.168 3.546 1.00 90.88 96 ILE A O 1
ATOM 778 N N . LEU A 1 97 ? -7.668 -2.858 3.682 1.00 90.50 97 LEU A N 1
ATOM 779 C CA . LEU A 1 97 ? -7.107 -2.505 4.984 1.00 90.50 97 LEU A CA 1
ATOM 780 C C . LEU A 1 97 ? -5.608 -2.244 4.848 1.00 90.50 97 LEU A C 1
ATOM 782 O O . LEU A 1 97 ? -4.915 -2.938 4.102 1.00 90.50 97 LEU A O 1
ATOM 786 N N . SER A 1 98 ? -5.105 -1.274 5.609 1.00 88.12 98 SER A N 1
ATOM 787 C CA . SER A 1 98 ? -3.668 -1.069 5.796 1.00 88.12 98 SER A CA 1
ATOM 788 C C . SER A 1 98 ? -3.268 -1.440 7.220 1.00 88.12 98 SER A C 1
ATOM 790 O O . SER A 1 98 ? -3.988 -1.133 8.172 1.00 88.12 98 SER A O 1
ATOM 792 N N . ARG A 1 99 ? -2.116 -2.104 7.357 1.00 90.31 99 ARG A N 1
ATOM 793 C CA . ARG A 1 99 ? -1.559 -2.528 8.643 1.00 90.31 99 ARG A CA 1
ATOM 794 C C . ARG A 1 99 ? -0.056 -2.301 8.669 1.00 90.31 99 ARG A C 1
ATOM 796 O O . ARG A 1 99 ? 0.668 -2.885 7.864 1.00 90.31 99 ARG A O 1
ATOM 803 N N . ALA A 1 100 ? 0.401 -1.491 9.617 1.00 89.31 100 ALA A N 1
ATOM 804 C CA . ALA A 1 100 ? 1.820 -1.250 9.845 1.00 89.31 100 ALA A CA 1
ATOM 805 C C . ALA A 1 100 ? 2.436 -2.257 10.832 1.00 89.31 100 ALA A C 1
ATOM 807 O O . ALA A 1 100 ? 1.763 -2.799 11.714 1.00 89.31 100 ALA A O 1
ATOM 808 N N . THR A 1 101 ? 3.738 -2.482 10.689 1.00 89.19 101 THR A N 1
ATOM 809 C CA . THR A 1 101 ? 4.582 -3.167 11.674 1.00 89.19 101 THR A CA 1
ATOM 810 C C . THR A 1 101 ? 5.869 -2.372 11.809 1.00 89.19 101 THR A C 1
ATOM 812 O O . THR A 1 101 ? 6.453 -2.000 10.789 1.00 89.19 101 THR A O 1
ATOM 815 N N . ASP A 1 102 ? 6.275 -2.071 13.039 1.00 88.44 102 ASP A N 1
ATOM 816 C CA . ASP A 1 102 ? 7.515 -1.345 13.303 1.00 88.44 102 ASP A CA 1
ATOM 817 C C . ASP A 1 102 ? 8.681 -2.285 13.650 1.00 88.44 102 ASP A C 1
ATOM 819 O O . ASP A 1 102 ? 8.562 -3.512 13.645 1.00 88.44 102 ASP A O 1
ATOM 823 N N . GLN A 1 103 ? 9.839 -1.695 13.933 1.00 83.94 103 GLN A N 1
ATOM 824 C CA . GLN A 1 103 ? 11.078 -2.420 14.212 1.00 83.94 103 GLN A CA 1
ATOM 825 C C .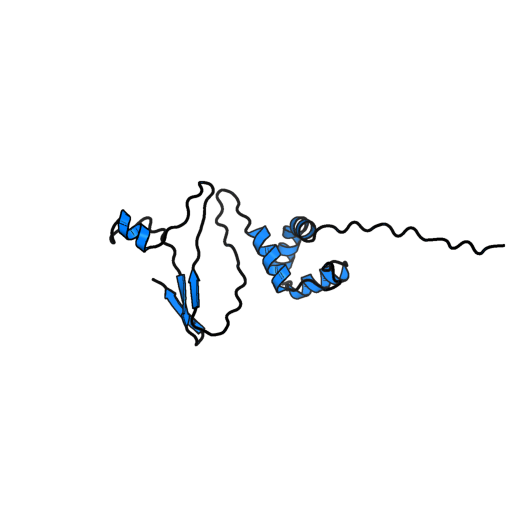 GLN A 1 103 ? 11.087 -3.125 15.571 1.00 83.94 103 GLN A C 1
ATOM 827 O O . GLN A 1 103 ? 11.876 -4.043 15.770 1.00 83.94 103 GLN A O 1
ATOM 832 N N . THR A 1 104 ? 10.209 -2.724 16.494 1.00 91.06 104 THR A N 1
ATOM 833 C CA . THR A 1 104 ? 10.027 -3.401 17.787 1.00 91.06 104 THR A CA 1
ATOM 834 C C . THR A 1 104 ? 9.181 -4.668 17.649 1.00 91.06 104 THR A C 1
ATOM 836 O O . THR A 1 104 ? 9.060 -5.443 18.594 1.00 91.06 104 THR A O 1
ATOM 839 N N . GLY A 1 105 ? 8.596 -4.891 16.465 1.00 90.19 105 GLY A N 1
ATOM 840 C CA . GLY A 1 105 ? 7.633 -5.955 16.212 1.00 90.19 105 GLY A CA 1
ATOM 841 C C . GLY A 1 105 ? 6.205 -5.571 16.595 1.00 90.19 105 GLY A C 1
ATOM 842 O O . GLY A 1 105 ? 5.313 -6.416 16.518 1.00 90.19 105 GLY A O 1
ATOM 843 N N . TYR A 1 106 ? 5.955 -4.315 16.979 1.00 91.25 106 TYR A N 1
ATOM 844 C CA . TYR A 1 106 ? 4.603 -3.855 17.254 1.00 91.25 106 TYR A CA 1
ATOM 845 C C . TYR A 1 106 ? 3.793 -3.818 15.956 1.00 91.25 106 TYR A C 1
ATOM 847 O O . TYR A 1 106 ? 4.168 -3.177 14.971 1.00 91.25 106 TYR A O 1
ATOM 855 N N . VAL A 1 107 ? 2.658 -4.516 15.963 1.00 93.56 107 VAL A N 1
ATOM 856 C CA . VAL A 1 107 ? 1.728 -4.593 14.835 1.00 93.56 107 VAL A CA 1
ATOM 857 C C . VAL A 1 107 ? 0.530 -3.702 15.124 1.00 93.56 107 VAL A C 1
ATOM 859 O O . VAL A 1 107 ? -0.078 -3.792 16.191 1.00 93.56 107 VAL A O 1
ATOM 862 N N . GLN A 1 108 ? 0.159 -2.871 14.150 1.00 92.75 108 GLN A N 1
ATOM 863 C CA . GLN A 1 108 ? -1.018 -2.016 14.248 1.00 92.75 108 GLN A CA 1
ATOM 864 C C . GLN A 1 108 ? -2.277 -2.855 14.577 1.00 92.75 108 GLN A C 1
ATOM 866 O O . GLN A 1 108 ? -2.589 -3.798 13.840 1.00 92.75 108 GLN A O 1
ATOM 871 N N . PRO A 1 109 ? -2.994 -2.549 15.673 1.00 93.31 109 PRO A N 1
ATOM 872 C CA . PRO A 1 109 ? -4.066 -3.395 16.188 1.00 93.31 109 PRO A CA 1
ATOM 873 C C . PRO A 1 109 ? -5.394 -3.182 15.454 1.00 93.31 109 PRO A C 1
ATOM 875 O O . PRO A 1 109 ? -5.644 -2.140 14.849 1.00 93.31 109 PRO A O 1
ATOM 878 N N . ALA A 1 110 ? -6.297 -4.157 15.561 1.00 92.19 110 ALA A N 1
ATOM 879 C CA . ALA A 1 110 ? -7.685 -3.970 15.150 1.00 92.19 110 ALA A CA 1
ATOM 880 C C . ALA A 1 110 ? -8.418 -3.048 16.137 1.00 92.19 110 ALA A C 1
ATOM 882 O O . ALA A 1 110 ? -8.103 -3.020 17.331 1.00 92.19 110 ALA A O 1
ATOM 883 N N . ARG A 1 111 ? -9.453 -2.343 15.666 1.00 90.00 111 ARG A N 1
ATOM 884 C CA . ARG A 1 111 ? -10.264 -1.460 16.520 1.00 90.00 111 ARG A CA 1
ATOM 885 C C . ARG A 1 111 ? -10.855 -2.202 17.723 1.00 90.00 111 ARG A C 1
ATOM 887 O O . ARG A 1 111 ? -10.797 -1.690 18.835 1.00 90.00 111 ARG A O 1
ATOM 894 N N . ALA A 1 112 ? -11.362 -3.419 17.518 1.00 90.56 112 ALA A N 1
ATOM 895 C CA . ALA A 1 112 ? -11.922 -4.247 18.589 1.00 90.56 112 ALA A CA 1
ATOM 896 C C . ALA A 1 112 ? -10.907 -4.522 19.714 1.00 90.56 112 ALA A C 1
ATOM 898 O O . ALA A 1 112 ? -11.250 -4.417 20.888 1.00 90.56 112 ALA A O 1
ATOM 899 N N . THR A 1 113 ? -9.646 -4.786 19.358 1.00 91.06 113 THR A N 1
ATOM 900 C CA . THR A 1 113 ? -8.555 -5.002 20.319 1.00 91.06 113 THR A CA 1
ATOM 901 C C . THR A 1 113 ? -8.245 -3.742 21.125 1.00 91.06 113 THR A C 1
ATOM 903 O O . THR A 1 113 ? -7.973 -3.818 22.319 1.00 91.06 113 THR A O 1
ATOM 906 N N . LEU A 1 114 ? -8.299 -2.561 20.504 1.00 90.50 114 LEU A N 1
ATOM 907 C CA . LEU A 1 114 ? -8.123 -1.309 21.242 1.00 90.50 114 LEU A CA 1
ATOM 908 C C . LEU A 1 114 ? -9.298 -1.037 22.180 1.00 90.50 114 LEU A C 1
ATOM 910 O O . LEU A 1 114 ? -9.076 -0.627 23.316 1.00 90.50 114 LEU A O 1
ATOM 914 N N . VAL A 1 115 ? -10.528 -1.308 21.737 1.00 91.06 115 VAL A N 1
ATOM 915 C CA . VAL A 1 115 ? -11.733 -1.121 22.555 1.00 91.06 115 VAL A CA 1
ATOM 916 C C . VAL A 1 115 ? -11.732 -2.042 23.774 1.00 91.06 115 VAL A C 1
ATOM 918 O O . VAL A 1 115 ? -12.078 -1.587 24.859 1.00 91.06 115 VAL A O 1
ATOM 921 N N . SER A 1 116 ? -11.298 -3.299 23.643 1.00 91.25 116 SER A N 1
ATOM 922 C CA . SER A 1 116 ? -11.252 -4.222 24.787 1.00 91.25 116 SER A CA 1
ATOM 923 C C . SER A 1 116 ? -10.260 -3.793 25.870 1.00 91.25 116 SER A C 1
ATOM 925 O O . SER A 1 116 ? -10.444 -4.139 27.030 1.00 91.25 116 SER A O 1
ATOM 927 N N . VAL A 1 117 ? -9.209 -3.053 25.502 1.00 90.31 117 VAL A N 1
ATOM 928 C CA . VAL A 1 117 ? -8.163 -2.608 26.439 1.00 90.31 117 VAL A CA 1
ATOM 929 C C . VAL A 1 117 ? -8.422 -1.193 26.959 1.00 90.31 117 VAL A C 1
ATOM 931 O O . VAL A 1 117 ? -8.112 -0.896 28.108 1.00 90.31 117 VAL A O 1
ATOM 934 N N . ARG A 1 118 ? -8.959 -0.302 26.119 1.00 88.75 118 ARG A N 1
ATOM 935 C CA . ARG A 1 118 ? -9.032 1.145 26.389 1.00 88.75 118 ARG A CA 1
ATOM 936 C C . ARG A 1 118 ? -10.458 1.700 26.443 1.00 88.75 118 ARG A C 1
ATOM 938 O O . ARG A 1 118 ? -10.637 2.898 26.654 1.00 88.75 118 ARG A O 1
ATOM 945 N N . GLY A 1 119 ? -11.466 0.859 26.217 1.00 87.19 119 GLY A N 1
ATOM 946 C CA . GLY A 1 119 ? -12.854 1.282 26.066 1.00 87.19 119 GLY A CA 1
ATOM 947 C C . GLY A 1 119 ? -13.099 2.072 24.776 1.00 87.19 119 GLY A C 1
ATOM 948 O O . GLY A 1 119 ? -12.260 2.160 23.880 1.00 87.19 119 GLY A O 1
ATOM 949 N N . THR A 1 120 ? -14.288 2.657 24.662 1.00 85.50 120 THR A N 1
ATOM 950 C CA . THR A 1 120 ? -14.732 3.381 23.459 1.00 85.50 120 THR A CA 1
ATOM 951 C C . THR A 1 120 ? -14.365 4.867 23.455 1.00 85.50 120 THR A C 1
ATOM 953 O O . THR A 1 120 ? -14.500 5.512 22.420 1.00 85.50 120 THR A O 1
ATOM 956 N N . GLN A 1 121 ? -13.870 5.407 24.575 1.00 82.88 121 GLN A N 1
ATOM 957 C CA . GLN A 1 121 ? -13.577 6.838 24.755 1.00 82.88 121 GLN A CA 1
ATOM 958 C C . GLN A 1 121 ? -12.111 7.221 24.470 1.00 82.88 121 GLN A C 1
ATOM 960 O O . GLN A 1 121 ? -11.657 8.301 24.842 1.00 82.88 121 GLN A O 1
ATOM 965 N N . SER A 1 122 ? -11.347 6.362 23.787 1.00 74.19 122 SER A N 1
ATOM 966 C CA . SER A 1 122 ? -9.990 6.697 23.332 1.00 74.19 122 SER A CA 1
ATOM 967 C C . SER A 1 122 ? -10.022 7.559 22.066 1.00 74.19 122 SER A C 1
ATOM 969 O O . SER A 1 122 ? -9.849 7.063 20.953 1.00 74.19 122 SER A O 1
ATOM 971 N N . PHE A 1 123 ? -10.247 8.861 22.244 1.00 70.44 123 PHE A N 1
ATOM 972 C CA . PHE A 1 123 ? -10.198 9.852 21.160 1.00 70.44 123 PHE A CA 1
ATOM 973 C C . PHE A 1 123 ? -8.761 10.173 20.717 1.00 70.44 123 PHE A C 1
ATOM 975 O O . PHE A 1 123 ? -8.516 10.440 19.543 1.00 70.44 123 PHE A O 1
ATOM 982 N N . TYR A 1 124 ? -7.800 10.092 21.641 1.00 78.06 124 TYR A N 1
ATOM 983 C CA . TYR A 1 124 ? -6.375 10.293 21.375 1.00 78.06 124 TYR A CA 1
ATOM 984 C C . TYR A 1 124 ? -5.643 8.957 21.221 1.00 78.06 124 TYR A C 1
ATOM 986 O O . TYR A 1 124 ? -6.033 7.948 21.808 1.00 78.06 124 TYR A O 1
ATOM 994 N N . HIS A 1 125 ? -4.567 8.952 20.428 1.00 83.81 125 HIS A N 1
ATOM 995 C CA . HIS A 1 125 ? -3.742 7.764 20.156 1.00 83.81 125 HIS A CA 1
ATOM 996 C C . HIS A 1 125 ? -4.526 6.553 19.623 1.00 83.81 125 HIS A C 1
ATOM 998 O O . HIS A 1 125 ? -4.154 5.399 19.869 1.00 83.81 125 HIS A O 1
ATOM 1004 N N . ASN A 1 126 ? -5.604 6.805 18.876 1.00 86.31 126 ASN A N 1
ATOM 1005 C CA . ASN A 1 126 ? -6.306 5.753 18.161 1.00 86.31 126 ASN A CA 1
ATOM 1006 C C . ASN A 1 126 ? -5.505 5.357 16.918 1.00 86.31 126 ASN A C 1
ATOM 1008 O O . ASN A 1 126 ? -5.573 5.997 15.872 1.00 86.31 126 ASN A O 1
ATOM 1012 N N . ASN A 1 127 ? -4.736 4.287 17.062 1.00 90.38 127 ASN A N 1
ATOM 1013 C CA . ASN A 1 127 ? -3.948 3.686 16.000 1.00 90.38 127 ASN A CA 1
ATOM 1014 C C . ASN A 1 127 ? -4.601 2.409 15.454 1.00 90.38 127 ASN A C 1
ATOM 1016 O O . ASN A 1 127 ? -3.890 1.541 14.953 1.00 90.38 127 ASN A O 1
ATOM 1020 N N . ALA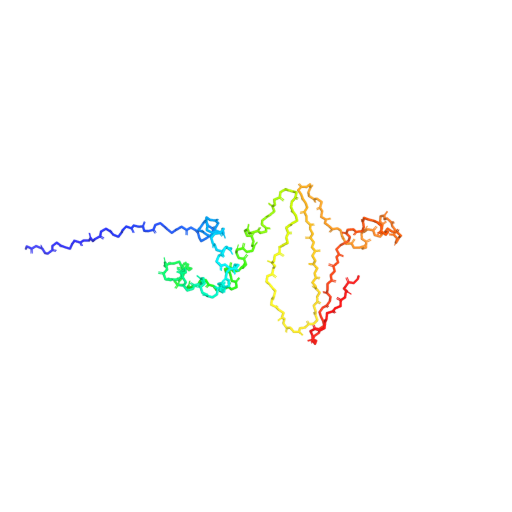 A 1 128 ? -5.928 2.264 15.558 1.00 90.38 128 ALA A N 1
ATOM 1021 C CA . ALA A 1 128 ? -6.634 1.143 14.944 1.00 90.38 128 ALA A CA 1
ATOM 1022 C C . ALA A 1 128 ? -6.306 1.049 13.447 1.00 90.38 128 ALA A C 1
ATOM 1024 O O . ALA A 1 128 ? -6.080 2.059 12.778 1.00 90.38 128 ALA A O 1
ATOM 1025 N N . MET A 1 129 ? -6.301 -0.166 12.906 1.00 91.00 129 MET A N 1
ATOM 1026 C CA . MET A 1 129 ? -6.427 -0.353 11.464 1.00 91.00 129 MET A CA 1
ATOM 1027 C C . MET A 1 129 ? -7.742 0.271 10.989 1.00 91.00 129 MET A C 1
ATOM 1029 O O . MET A 1 129 ? -8.792 0.022 11.581 1.00 91.00 129 MET A O 1
ATOM 1033 N N . PHE A 1 130 ? -7.668 1.034 9.903 1.00 86.19 130 PHE A N 1
ATOM 1034 C CA . PHE A 1 130 ? -8.819 1.589 9.198 1.00 86.19 130 PHE A CA 1
ATOM 1035 C C . PHE A 1 130 ? -8.840 1.066 7.768 1.00 86.19 130 PHE A C 1
ATOM 1037 O O . PHE A 1 130 ? -7.787 0.754 7.195 1.00 86.19 130 PHE A O 1
ATOM 1044 N N . GLY A 1 131 ? -10.041 0.963 7.202 1.00 89.81 131 GLY A N 1
ATOM 1045 C CA . GLY A 1 131 ? -10.225 0.428 5.866 1.00 89.81 131 GLY A CA 1
ATOM 1046 C C . GLY A 1 131 ? -11.198 1.209 5.008 1.00 89.81 131 GLY A C 1
ATOM 1047 O O . GLY A 1 131 ? -11.924 2.089 5.466 1.00 89.81 131 GLY A O 1
ATOM 1048 N N . TRP A 1 132 ? -11.219 0.818 3.744 1.00 92.81 132 TRP A N 1
ATOM 1049 C CA . TRP A 1 132 ? -12.156 1.292 2.741 1.00 92.81 132 TRP A CA 1
ATOM 1050 C C . TRP A 1 132 ? -12.984 0.116 2.252 1.00 92.81 132 TRP A C 1
ATOM 1052 O O . TRP A 1 132 ? -12.426 -0.910 1.861 1.00 92.81 132 TRP A O 1
ATOM 1062 N N . ALA A 1 133 ? -14.302 0.264 2.268 1.00 93.62 133 ALA A N 1
ATOM 1063 C CA . ALA A 1 133 ? -15.205 -0.645 1.588 1.00 93.62 133 ALA A CA 1
ATOM 1064 C C . ALA A 1 133 ? -15.399 -0.153 0.153 1.00 93.62 133 ALA A C 1
ATOM 1066 O O . ALA A 1 133 ? -15.639 1.030 -0.073 1.00 93.62 133 ALA A O 1
ATOM 1067 N N . VAL A 1 134 ? -15.282 -1.068 -0.801 1.00 94.19 134 VAL A N 1
ATOM 1068 C CA . VAL A 1 134 ? -15.558 -0.854 -2.220 1.00 94.19 134 VAL A CA 1
ATOM 1069 C C . VAL A 1 134 ? -16.819 -1.644 -2.541 1.00 94.19 134 VAL A C 1
ATOM 1071 O O . VAL A 1 134 ? -16.847 -2.860 -2.357 1.00 94.19 134 VAL A O 1
ATOM 1074 N N . ALA A 1 135 ? -17.877 -0.965 -2.961 1.00 94.38 135 ALA A N 1
ATOM 1075 C CA . ALA A 1 135 ? -19.108 -1.587 -3.427 1.00 94.38 135 ALA A CA 1
ATOM 1076 C C . ALA A 1 135 ? -18.945 -2.095 -4.870 1.00 94.38 135 ALA A C 1
ATOM 1078 O O . ALA A 1 135 ? -18.035 -1.682 -5.585 1.00 94.38 135 ALA A O 1
ATOM 1079 N N . ALA A 1 136 ? -19.828 -2.997 -5.310 1.00 94.62 136 ALA A N 1
ATOM 1080 C CA . ALA A 1 136 ? -19.757 -3.597 -6.649 1.00 94.62 136 ALA A CA 1
ATOM 1081 C C . ALA A 1 136 ? -19.890 -2.569 -7.793 1.00 94.62 136 ALA A C 1
ATOM 1083 O O . ALA A 1 136 ? -19.394 -2.783 -8.894 1.00 94.62 136 ALA A O 1
ATOM 1084 N N . ASP A 1 137 ? -20.535 -1.434 -7.527 1.00 92.25 137 ASP A N 1
ATOM 1085 C CA . ASP A 1 137 ? -20.655 -0.302 -8.452 1.00 92.25 137 ASP A CA 1
ATOM 1086 C C . ASP A 1 137 ? -19.413 0.614 -8.466 1.00 92.25 137 ASP A C 1
ATOM 1088 O O . ASP A 1 137 ? -19.356 1.578 -9.227 1.00 92.25 137 ASP A O 1
ATOM 1092 N N . GLY A 1 138 ? -18.406 0.314 -7.640 1.00 91.31 138 GLY A N 1
ATOM 1093 C CA . GLY A 1 138 ? -17.179 1.092 -7.485 1.00 91.31 138 GLY A CA 1
ATOM 1094 C C . GLY A 1 138 ? -17.271 2.199 -6.437 1.00 91.31 138 GLY A C 1
ATOM 1095 O O . GLY A 1 138 ? -16.288 2.913 -6.232 1.00 91.31 138 GLY A O 1
ATOM 1096 N N . GLY A 1 139 ? -18.412 2.346 -5.755 1.00 93.38 139 GLY A N 1
ATOM 1097 C CA . GLY A 1 139 ? -18.567 3.279 -4.645 1.00 93.38 139 GLY A CA 1
ATOM 1098 C C . GLY A 1 139 ? -17.608 2.955 -3.499 1.00 93.38 139 GLY A C 1
ATOM 1099 O O . GLY A 1 139 ? -17.397 1.790 -3.169 1.00 93.38 139 GLY A O 1
ATOM 1100 N N . VAL A 1 140 ? -17.025 3.983 -2.879 1.00 94.69 140 VAL A N 1
ATOM 1101 C CA . VAL A 1 140 ? -16.058 3.823 -1.782 1.00 94.69 140 VAL A CA 1
ATOM 1102 C C . VAL A 1 140 ? -16.587 4.472 -0.511 1.00 94.69 140 VAL A C 1
ATOM 1104 O O . VAL A 1 140 ? -16.973 5.640 -0.519 1.00 94.69 140 VAL A O 1
ATOM 1107 N N . SER A 1 141 ? -16.572 3.732 0.595 1.00 92.50 141 SER A N 1
ATOM 1108 C CA . SER A 1 141 ? -16.981 4.219 1.914 1.00 92.50 141 SER A CA 1
ATOM 1109 C C . SER A 1 141 ? -15.997 3.798 3.005 1.00 92.50 141 SER A C 1
ATOM 1111 O O . SER A 1 141 ? -15.165 2.908 2.824 1.00 92.50 141 SER A O 1
ATOM 1113 N N . HIS A 1 142 ? -16.057 4.476 4.148 1.00 89.19 142 HIS A N 1
ATOM 1114 C CA . HIS A 1 142 ? -15.236 4.132 5.303 1.00 89.19 142 HIS A CA 1
ATOM 1115 C C . HIS A 1 142 ? -15.665 2.770 5.875 1.00 89.19 142 HIS A C 1
ATOM 1117 O O . HIS A 1 142 ? -16.820 2.603 6.268 1.00 89.19 142 HIS A O 1
ATOM 1123 N N . ALA A 1 143 ? -14.733 1.817 5.964 1.00 79.44 143 ALA A N 1
ATOM 1124 C CA . ALA A 1 143 ? -14.939 0.554 6.668 1.00 79.44 143 ALA A CA 1
ATOM 1125 C C . ALA A 1 143 ? -14.556 0.761 8.143 1.00 79.44 143 ALA A C 1
ATOM 1127 O O . ALA A 1 143 ? -13.371 0.848 8.478 1.00 79.44 143 ALA A O 1
ATOM 1128 N N . GLY A 1 144 ? -15.576 0.958 8.985 1.00 65.62 144 GLY A N 1
ATOM 1129 C CA . GLY A 1 144 ? -15.442 1.211 10.426 1.00 65.62 144 GLY A CA 1
ATOM 1130 C C . GLY A 1 144 ? -15.333 -0.039 11.282 1.00 65.62 144 GLY A C 1
ATOM 1131 O O . GLY A 1 144 ? -15.834 -1.097 10.847 1.00 65.62 144 GLY A O 1
#